Protein AF-A0A8V5FM09-F1 (afdb_monomer_lite)

Secondary structure (DSSP, 8-state):
------------EE--SSSTTPPB-S-TT--HHHHHHTT-EE---STTS-SEEPPEE-TT-------

pLDDT: mean 82.09, std 19.43, range [37.66, 98.56]

Organism: Melopsittacus undulatus (NCBI:txid13146)

Sequence (67 aa):
LQGMATFAGLSAKVCPADSRARINCGFPGITAKECEKKGCCFRSHPAGVPWCFYHQPCGHCTFSKGK

Structure (mmCIF, N/CA/C/O backbone):
data_AF-A0A8V5FM09-F1
#
_entry.id   AF-A0A8V5FM09-F1
#
loop_
_atom_site.group_PDB
_atom_site.id
_atom_site.type_symbol
_atom_site.label_atom_id
_atom_site.label_alt_id
_atom_site.label_comp_id
_atom_site.label_asym_id
_atom_site.label_entity_id
_atom_site.label_seq_id
_atom_site.pdbx_PDB_ins_code
_atom_site.Cartn_x
_atom_site.Cartn_y
_atom_site.Cartn_z
_atom_site.occupancy
_atom_site.B_iso_or_equiv
_atom_site.auth_seq_id
_atom_site.auth_comp_id
_atom_site.auth_asym_id
_atom_site.auth_atom_id
_atom_site.pdbx_PDB_model_num
ATOM 1 N N . LEU A 1 1 ? -32.346 27.881 5.307 1.00 49.34 1 LEU A N 1
ATOM 2 C CA . LEU A 1 1 ? -32.098 26.512 4.803 1.00 49.34 1 LEU A CA 1
ATOM 3 C C . LEU A 1 1 ? -31.069 26.572 3.682 1.00 49.34 1 LEU A C 1
ATOM 5 O O . LEU A 1 1 ? -31.445 26.804 2.546 1.00 49.34 1 LEU A O 1
ATOM 9 N N . GLN A 1 2 ? -29.788 26.391 3.997 1.00 37.66 2 GLN A N 1
ATOM 10 C CA . GLN A 1 2 ? -28.819 25.807 3.068 1.00 37.66 2 GLN A CA 1
ATOM 11 C C . GLN A 1 2 ? -27.570 25.474 3.896 1.00 37.66 2 GLN A C 1
ATOM 13 O O . GLN A 1 2 ? -26.763 26.344 4.210 1.00 37.66 2 GLN A O 1
ATOM 18 N N . GLY A 1 3 ? -27.484 24.228 4.368 1.00 44.94 3 GLY A N 1
ATOM 19 C CA . GLY A 1 3 ? -26.300 23.729 5.056 1.00 44.94 3 GLY A CA 1
ATOM 20 C C . GLY A 1 3 ? -25.173 23.618 4.040 1.00 44.94 3 GLY A C 1
ATOM 21 O O . GLY A 1 3 ? -25.141 22.677 3.253 1.00 44.94 3 GLY A O 1
ATOM 22 N N . MET A 1 4 ? -24.295 24.616 4.021 1.00 53.81 4 MET A N 1
ATOM 23 C CA . MET A 1 4 ? -23.072 24.597 3.230 1.00 53.81 4 MET A CA 1
ATOM 24 C C . MET A 1 4 ? -22.148 23.558 3.856 1.00 53.81 4 MET A C 1
ATOM 26 O O . MET A 1 4 ? -21.407 23.865 4.785 1.00 53.81 4 MET A O 1
ATOM 30 N N . ALA A 1 5 ? -22.228 22.310 3.393 1.00 55.91 5 ALA A N 1
ATOM 31 C CA . ALA A 1 5 ? -21.194 21.336 3.690 1.00 55.91 5 ALA A CA 1
ATOM 32 C C . ALA A 1 5 ? -19.876 21.917 3.165 1.00 55.91 5 ALA A C 1
ATOM 34 O O . ALA A 1 5 ? -19.685 22.081 1.960 1.00 55.91 5 ALA A O 1
ATOM 35 N N . THR A 1 6 ? -18.995 22.297 4.082 1.00 54.38 6 THR A N 1
ATOM 36 C CA . THR A 1 6 ? -17.621 22.693 3.809 1.00 54.38 6 THR A CA 1
ATOM 37 C C . THR A 1 6 ? -16.957 21.506 3.111 1.00 54.38 6 THR A C 1
ATOM 39 O O . THR A 1 6 ? -16.582 20.534 3.763 1.00 54.38 6 THR A O 1
ATOM 42 N N . PHE A 1 7 ? -16.855 21.530 1.778 1.00 55.59 7 PHE A N 1
ATOM 43 C CA . PHE A 1 7 ? -16.127 20.516 1.009 1.00 55.59 7 PHE A CA 1
ATOM 44 C C . PHE A 1 7 ? -14.621 20.726 1.208 1.00 55.59 7 PHE A C 1
ATOM 46 O O . PHE A 1 7 ? -13.890 21.126 0.304 1.00 55.59 7 PHE A O 1
ATOM 53 N N . ALA A 1 8 ? -14.152 20.496 2.429 1.00 52.25 8 ALA A N 1
ATOM 54 C CA . ALA A 1 8 ? -12.740 20.414 2.727 1.00 52.25 8 ALA A CA 1
ATOM 55 C C . ALA A 1 8 ? -12.187 19.134 2.078 1.00 52.25 8 ALA A C 1
ATOM 57 O O . ALA A 1 8 ? -12.469 18.026 2.522 1.00 52.25 8 ALA A O 1
ATOM 58 N N . GLY A 1 9 ? -11.412 19.290 1.004 1.00 52.19 9 GLY A N 1
ATOM 59 C CA . GLY A 1 9 ? -10.320 18.373 0.671 1.00 52.19 9 GLY A CA 1
ATOM 60 C C . GLY A 1 9 ? -10.660 16.895 0.447 1.00 52.19 9 GLY A C 1
ATOM 61 O O . GLY A 1 9 ? -9.960 16.037 0.984 1.00 52.19 9 GLY A O 1
ATOM 62 N N . LEU A 1 10 ? -11.635 16.559 -0.405 1.00 57.09 10 LEU A N 1
ATOM 63 C CA . LEU A 1 10 ? -11.783 15.183 -0.911 1.00 57.09 10 LEU A CA 1
ATOM 64 C C . LEU A 1 10 ? -10.674 14.845 -1.928 1.00 57.09 10 LEU A C 1
ATOM 66 O O . LEU A 1 10 ? -10.927 14.645 -3.114 1.00 57.09 10 LEU A O 1
ATOM 70 N N . SER A 1 11 ? -9.420 14.768 -1.474 1.00 63.47 11 SER A N 1
ATOM 71 C CA . SER A 1 11 ? -8.373 14.075 -2.227 1.00 63.47 11 SER A CA 1
ATOM 72 C C . SER A 1 11 ? -8.695 12.584 -2.181 1.00 63.47 11 SER A C 1
ATOM 74 O O . SER A 1 11 ? -8.359 11.892 -1.217 1.00 63.47 11 SER A O 1
ATOM 76 N N . ALA A 1 12 ? -9.406 12.099 -3.201 1.00 75.31 12 ALA A N 1
ATOM 77 C CA . ALA A 1 12 ? -9.726 10.686 -3.325 1.00 75.31 12 ALA A CA 1
ATOM 78 C C . ALA A 1 12 ? -8.424 9.873 -3.305 1.00 75.31 12 ALA A C 1
ATOM 80 O O . ALA A 1 12 ? -7.498 10.129 -4.079 1.00 75.31 12 ALA A O 1
ATOM 81 N N . LYS A 1 13 ? -8.339 8.914 -2.386 1.00 86.94 13 LYS A N 1
ATOM 82 C CA . LYS A 1 13 ? -7.224 7.974 -2.301 1.00 86.94 13 LYS A CA 1
ATOM 83 C C . LYS A 1 13 ? -7.544 6.792 -3.199 1.00 86.94 13 LYS A C 1
ATOM 85 O O . LYS A 1 13 ? -8.562 6.135 -3.008 1.00 86.94 13 LYS A O 1
ATOM 90 N N . VAL A 1 14 ? -6.688 6.538 -4.183 1.00 89.56 14 VAL A N 1
ATOM 91 C CA . VAL A 1 14 ? -6.863 5.430 -5.128 1.00 89.56 14 VAL A CA 1
ATOM 92 C C . VAL A 1 14 ? -5.679 4.482 -5.064 1.00 89.56 14 VAL A C 1
ATOM 94 O O . VAL A 1 14 ? -4.538 4.900 -4.857 1.00 89.56 14 VAL A O 1
ATOM 97 N N . CYS A 1 15 ? -5.949 3.195 -5.258 1.00 93.12 15 CYS A N 1
ATOM 98 C CA . CYS A 1 15 ? -4.900 2.205 -5.432 1.00 93.12 15 CYS A CA 1
ATOM 99 C C . CYS A 1 15 ? -4.372 2.282 -6.868 1.00 93.12 15 CYS A C 1
ATOM 101 O O . CYS A 1 15 ? -5.136 1.993 -7.793 1.00 93.12 15 CYS A O 1
ATOM 103 N N . PRO A 1 16 ? -3.100 2.669 -7.095 1.00 90.50 16 PRO A N 1
ATOM 104 C CA . PRO A 1 16 ? -2.550 2.720 -8.443 1.00 90.50 16 PRO A CA 1
ATOM 105 C C . PRO A 1 16 ? -2.620 1.337 -9.100 1.00 90.50 16 PRO A C 1
ATOM 107 O O 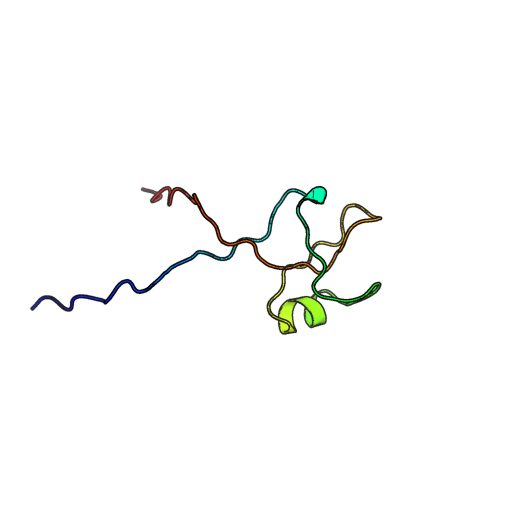. PRO A 1 16 ? -2.180 0.331 -8.537 1.00 90.50 16 PRO A O 1
ATOM 110 N N . ALA A 1 17 ? -3.198 1.290 -10.302 1.00 89.62 17 ALA A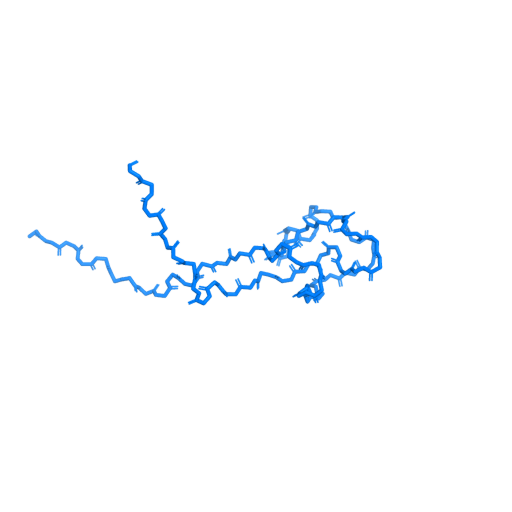 N 1
ATOM 111 C CA . ALA A 1 17 ? -3.293 0.058 -11.076 1.00 89.62 17 ALA A CA 1
ATOM 112 C C . ALA A 1 17 ? -1.923 -0.367 -11.622 1.00 89.62 17 ALA A C 1
ATOM 114 O O . ALA A 1 17 ? -1.610 -1.560 -11.612 1.00 89.62 17 ALA A O 1
ATOM 115 N N . ASP A 1 18 ? -1.116 0.607 -12.055 1.00 93.38 18 ASP A N 1
ATOM 116 C CA . ASP A 1 18 ? 0.236 0.374 -12.548 1.00 93.38 18 ASP A CA 1
ATOM 117 C C . ASP A 1 18 ? 1.161 -0.091 -11.418 1.00 93.38 18 ASP A C 1
ATOM 119 O O . ASP A 1 18 ? 1.279 0.543 -10.367 1.00 93.38 18 ASP A O 1
ATOM 123 N N . SER A 1 19 ? 1.826 -1.224 -11.633 1.00 94.50 19 SER A N 1
ATOM 124 C CA . SER A 1 19 ? 2.701 -1.830 -10.635 1.00 94.50 19 SER A CA 1
ATOM 125 C C . SER A 1 19 ? 4.019 -1.089 -10.449 1.00 94.50 19 SER A C 1
ATOM 127 O O . SER A 1 19 ? 4.620 -1.217 -9.384 1.00 94.50 19 SER A O 1
ATOM 129 N N . ARG A 1 20 ? 4.470 -0.324 -11.452 1.00 94.00 20 ARG A N 1
ATOM 130 C CA . ARG A 1 20 ? 5.723 0.445 -11.379 1.00 94.00 20 ARG A CA 1
ATOM 131 C C . ARG A 1 20 ? 5.560 1.722 -10.555 1.00 94.00 20 ARG A C 1
ATOM 133 O O . ARG A 1 20 ? 6.503 2.136 -9.895 1.00 94.00 20 ARG A O 1
ATOM 140 N N . ALA A 1 21 ? 4.355 2.286 -10.519 1.00 91.62 21 ALA A N 1
ATOM 141 C CA . ALA A 1 21 ? 3.999 3.419 -9.664 1.00 91.62 21 ALA A CA 1
ATOM 142 C C . ALA A 1 21 ? 3.799 3.060 -8.172 1.00 91.62 21 ALA A C 1
ATOM 144 O O . ALA A 1 21 ? 3.484 3.932 -7.358 1.00 91.62 21 ALA A O 1
ATOM 145 N N . ARG A 1 22 ? 3.928 1.783 -7.783 1.00 95.12 22 ARG A N 1
ATOM 146 C CA . ARG A 1 22 ? 3.703 1.344 -6.397 1.00 95.12 22 ARG A CA 1
ATOM 147 C C . ARG A 1 22 ? 4.859 1.751 -5.493 1.00 95.12 22 ARG A C 1
ATOM 149 O O . ARG A 1 22 ? 5.990 1.314 -5.677 1.00 95.12 22 ARG A O 1
ATOM 156 N N . ILE A 1 23 ? 4.538 2.499 -4.442 1.00 96.00 23 ILE A N 1
ATOM 157 C CA . ILE A 1 23 ? 5.478 2.862 -3.378 1.00 96.00 23 ILE A CA 1
ATOM 158 C C . ILE A 1 23 ? 5.227 1.938 -2.188 1.00 96.00 23 ILE A C 1
ATOM 160 O O . ILE A 1 23 ? 4.098 1.856 -1.708 1.00 96.00 23 ILE A O 1
ATOM 164 N N . ASN A 1 24 ? 6.263 1.233 -1.730 1.00 97.62 24 ASN A N 1
ATOM 165 C CA . ASN A 1 24 ? 6.158 0.228 -0.671 1.00 97.62 24 ASN A CA 1
ATOM 166 C C . ASN A 1 24 ? 5.609 0.821 0.647 1.00 97.62 24 ASN A C 1
ATOM 168 O O . ASN A 1 24 ? 6.107 1.840 1.114 1.00 97.62 24 ASN A O 1
ATOM 172 N N . CYS A 1 25 ? 4.603 0.163 1.236 1.00 98.19 25 CYS A N 1
ATOM 173 C CA . CYS A 1 25 ? 3.971 0.522 2.519 1.00 98.19 25 CYS A CA 1
ATOM 174 C C . CYS A 1 25 ? 4.068 -0.610 3.578 1.00 98.19 25 CYS A C 1
ATOM 176 O O . CYS A 1 25 ? 3.482 -0.556 4.663 1.00 98.19 25 CYS A O 1
ATOM 178 N N . GLY A 1 26 ? 4.799 -1.683 3.285 1.00 96.94 26 GLY A N 1
ATOM 179 C CA . GLY A 1 26 ? 4.836 -2.881 4.120 1.00 96.94 26 GLY A CA 1
ATOM 180 C C . GLY A 1 26 ? 6.196 -3.563 4.104 1.00 96.94 26 GLY A C 1
ATOM 181 O O . GLY A 1 26 ? 7.236 -2.921 4.034 1.00 96.94 26 GLY A O 1
ATOM 182 N N . PHE A 1 27 ? 6.188 -4.888 4.188 1.00 96.62 27 PHE A N 1
ATOM 183 C CA . PHE A 1 27 ? 7.391 -5.714 4.139 1.00 96.62 27 PHE A CA 1
ATOM 184 C C . PHE A 1 27 ? 7.141 -6.963 3.274 1.00 96.62 27 PHE A C 1
ATOM 186 O O . PHE A 1 27 ? 5.980 -7.321 3.043 1.00 96.62 27 PHE A O 1
ATOM 193 N N . PRO A 1 28 ? 8.190 -7.618 2.742 1.00 94.19 28 PRO A N 1
ATOM 194 C CA . PRO A 1 28 ? 8.038 -8.857 1.978 1.00 94.19 28 PRO A CA 1
ATOM 195 C C . PRO A 1 28 ? 7.297 -9.932 2.784 1.00 94.19 28 PRO A C 1
ATOM 197 O O . PRO A 1 28 ? 7.623 -10.171 3.941 1.00 94.19 28 PRO A O 1
ATOM 200 N N . GLY A 1 29 ? 6.296 -10.576 2.183 1.00 94.44 29 GLY A N 1
ATOM 201 C CA . GLY A 1 29 ? 5.489 -11.600 2.859 1.00 94.44 29 GLY A CA 1
ATOM 202 C C . GLY A 1 29 ? 4.361 -11.067 3.753 1.00 94.44 29 GLY A C 1
ATOM 203 O O . GLY A 1 29 ? 3.647 -11.870 4.348 1.00 94.44 29 GLY A O 1
ATOM 204 N N . ILE A 1 30 ? 4.152 -9.745 3.829 1.00 97.75 30 ILE A N 1
ATOM 205 C CA . ILE A 1 30 ? 2.995 -9.165 4.527 1.00 97.75 30 ILE A CA 1
ATOM 206 C C . ILE A 1 30 ? 1.677 -9.730 3.976 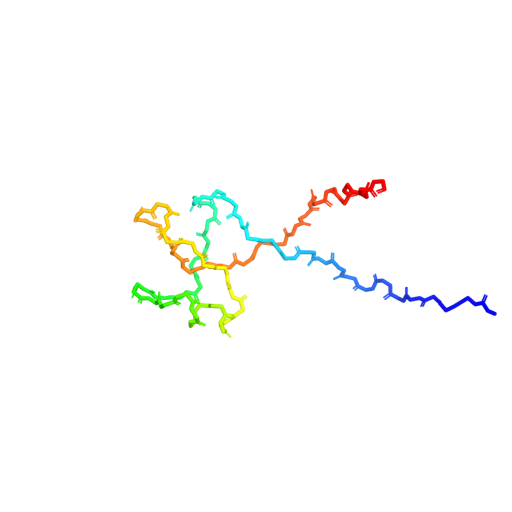1.00 97.75 30 ILE A C 1
ATOM 208 O O . ILE A 1 30 ? 1.492 -9.859 2.762 1.00 97.75 30 ILE A O 1
ATOM 212 N N . THR A 1 31 ? 0.739 -10.048 4.868 1.00 98.19 31 THR A N 1
ATOM 213 C CA . THR A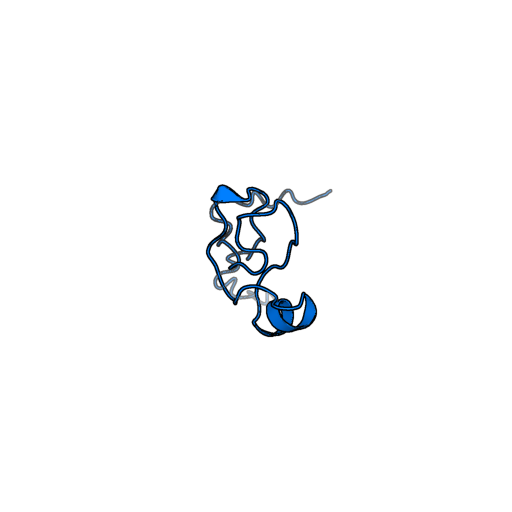 1 31 ? -0.594 -10.517 4.469 1.00 98.19 31 THR A CA 1
ATOM 214 C C . THR A 1 31 ? -1.459 -9.359 3.969 1.00 98.19 31 THR A C 1
ATOM 216 O O . THR A 1 31 ? -1.274 -8.209 4.376 1.00 98.19 31 THR A O 1
ATOM 219 N N . ALA A 1 32 ? -2.457 -9.660 3.132 1.00 98.00 32 ALA A N 1
ATOM 220 C CA . ALA A 1 32 ? -3.427 -8.663 2.669 1.00 98.00 32 ALA A CA 1
ATOM 221 C C . ALA A 1 32 ? -4.082 -7.917 3.841 1.00 98.00 32 ALA A C 1
ATOM 223 O O . ALA A 1 32 ? -4.045 -6.692 3.905 1.00 98.00 32 ALA A O 1
ATOM 224 N N . LYS A 1 33 ? -4.557 -8.673 4.838 1.00 98.50 33 LYS A N 1
ATOM 225 C CA . LYS A 1 33 ? -5.211 -8.142 6.039 1.00 98.50 33 LYS A CA 1
ATOM 226 C C . LYS A 1 33 ? -4.321 -7.178 6.821 1.00 98.50 33 LYS A C 1
ATOM 228 O O . LYS A 1 33 ? -4.805 -6.183 7.350 1.00 98.50 33 LYS 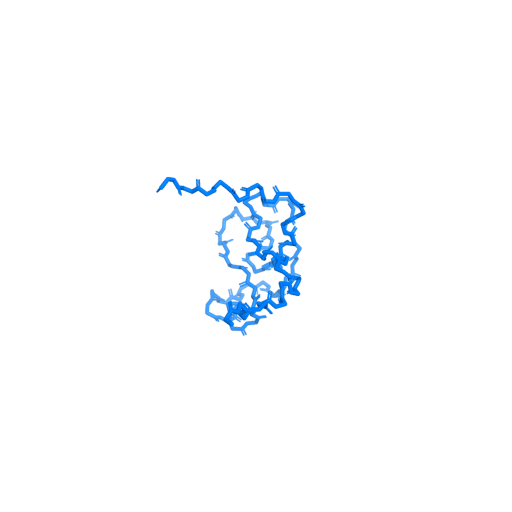A O 1
ATOM 233 N N . GLU A 1 34 ? -3.033 -7.475 6.945 1.00 98.44 34 GLU A N 1
ATOM 234 C CA . GLU A 1 34 ? -2.104 -6.636 7.705 1.00 98.44 34 GLU A CA 1
ATOM 235 C C . GLU A 1 34 ? -1.714 -5.368 6.938 1.00 98.44 34 GLU A C 1
ATOM 237 O O . GLU A 1 34 ? -1.601 -4.294 7.531 1.00 98.44 34 GLU A O 1
ATOM 242 N N . CYS A 1 35 ? -1.602 -5.467 5.612 1.00 98.56 35 CYS A N 1
ATOM 243 C CA . CYS A 1 35 ? -1.432 -4.308 4.743 1.00 98.56 35 CYS A CA 1
ATOM 244 C C . CYS A 1 35 ? -2.649 -3.369 4.777 1.00 98.56 35 CYS A C 1
ATOM 246 O O . CYS A 1 35 ? -2.503 -2.157 4.937 1.00 98.56 35 CYS A O 1
ATOM 248 N N . GLU A 1 36 ? -3.857 -3.921 4.681 1.00 96.62 36 GLU A N 1
ATOM 249 C CA . GLU A 1 36 ? -5.101 -3.147 4.717 1.00 96.62 36 GLU A CA 1
ATOM 250 C C . GLU A 1 36 ? -5.318 -2.496 6.088 1.00 96.62 36 GLU A C 1
ATOM 252 O O . GLU A 1 36 ? -5.714 -1.334 6.164 1.00 96.62 36 GLU A O 1
ATOM 257 N N . LYS A 1 37 ? -4.957 -3.182 7.184 1.00 98.06 37 LYS A N 1
ATOM 258 C CA . LYS A 1 37 ? -4.943 -2.595 8.538 1.00 98.06 37 LYS A CA 1
ATOM 259 C C . LYS A 1 37 ? -4.000 -1.397 8.672 1.00 98.06 37 LYS A C 1
ATOM 261 O O . LYS A 1 37 ? -4.256 -0.529 9.501 1.00 98.06 37 LYS A O 1
ATOM 266 N N . LYS A 1 38 ? -2.930 -1.330 7.872 1.00 97.12 38 LYS A N 1
ATOM 267 C CA . LYS A 1 38 ? -2.041 -0.157 7.783 1.00 97.12 38 LYS A CA 1
ATOM 268 C C . LYS A 1 38 ? -2.644 0.991 6.960 1.00 97.12 38 LYS A C 1
ATOM 270 O O . LYS A 1 38 ? -2.015 2.038 6.850 1.00 97.12 38 LYS A O 1
ATOM 275 N N . GLY A 1 39 ? -3.835 0.816 6.383 1.00 95.94 39 GLY A N 1
ATOM 276 C CA . GLY A 1 39 ? -4.480 1.810 5.523 1.00 95.94 39 GLY A CA 1
ATOM 277 C C . GLY A 1 39 ? -3.870 1.879 4.122 1.00 95.94 39 GLY A C 1
ATOM 278 O O . GLY A 1 39 ? -3.890 2.936 3.488 1.00 95.94 39 GLY A O 1
ATOM 279 N N . CYS A 1 40 ? -3.300 0.772 3.643 1.00 97.75 40 CYS A N 1
ATOM 280 C CA . CYS A 1 40 ? -2.631 0.679 2.350 1.00 97.75 40 CYS A CA 1
ATOM 281 C C . CYS A 1 40 ? -3.323 -0.302 1.403 1.00 97.75 40 CYS A C 1
ATOM 283 O O . CYS A 1 40 ? -4.158 -1.109 1.803 1.00 97.75 40 CYS A O 1
ATOM 285 N N . CYS A 1 41 ? -2.973 -0.203 0.125 1.00 97.38 41 CYS A N 1
ATOM 286 C CA . CYS A 1 41 ? -3.472 -1.076 -0.924 1.00 97.38 41 CYS A CA 1
ATOM 287 C C . CYS A 1 41 ? -2.700 -2.391 -0.939 1.00 97.38 41 CYS A C 1
ATOM 289 O O . CYS A 1 41 ? -1.469 -2.386 -0.823 1.00 97.38 41 CYS A O 1
ATOM 291 N N . PHE A 1 42 ? -3.404 -3.498 -1.180 1.00 97.88 42 PHE A N 1
ATOM 292 C CA . PHE A 1 42 ? -2.788 -4.803 -1.375 1.00 97.88 42 PHE A CA 1
ATOM 293 C C . PHE A 1 42 ? -3.098 -5.386 -2.756 1.00 97.88 42 PHE A C 1
ATOM 295 O O . PHE A 1 42 ? -4.253 -5.460 -3.172 1.00 97.88 42 PHE A O 1
ATOM 302 N N . ARG A 1 43 ? -2.063 -5.829 -3.480 1.00 97.00 43 ARG A N 1
ATOM 303 C CA . ARG A 1 43 ? -2.213 -6.574 -4.740 1.00 97.00 43 ARG A CA 1
ATOM 304 C C . ARG A 1 43 ? -0.999 -7.466 -4.986 1.00 97.00 43 ARG A C 1
ATOM 306 O O . ARG A 1 43 ? 0.068 -6.981 -5.366 1.00 97.00 43 ARG A O 1
ATOM 313 N N . SER A 1 44 ? -1.181 -8.774 -4.833 1.00 95.81 44 SER A N 1
ATOM 314 C CA . SER A 1 44 ? -0.130 -9.801 -4.922 1.00 95.81 44 SER A CA 1
ATOM 315 C C . SER A 1 44 ? 0.266 -10.184 -6.356 1.00 95.81 44 SER A C 1
ATOM 317 O O . SER A 1 44 ? 0.489 -11.352 -6.666 1.00 95.81 44 SER A O 1
ATOM 319 N N . HIS A 1 45 ? 0.306 -9.204 -7.261 1.00 95.19 45 HIS A N 1
ATOM 320 C CA . HIS A 1 45 ? 0.725 -9.378 -8.652 1.00 95.19 45 HIS A CA 1
ATOM 321 C C . HIS A 1 45 ? 1.152 -8.033 -9.274 1.00 95.19 45 HIS A C 1
ATOM 323 O O . HIS A 1 45 ? 0.506 -7.016 -8.977 1.00 95.19 45 HIS A O 1
ATOM 329 N N . PRO A 1 46 ? 2.157 -8.001 -10.173 1.00 94.69 46 PRO A N 1
ATOM 330 C CA . PRO A 1 46 ? 3.092 -9.086 -10.503 1.00 94.69 46 PRO A CA 1
ATOM 331 C C . PRO A 1 46 ? 4.066 -9.394 -9.351 1.00 94.69 46 PRO A C 1
ATOM 333 O O . PRO A 1 46 ? 4.028 -8.761 -8.296 1.00 94.69 46 PRO A O 1
ATOM 336 N N . ALA A 1 47 ? 4.912 -10.409 -9.519 1.00 93.94 47 ALA A N 1
ATOM 337 C CA . ALA A 1 47 ? 6.045 -10.633 -8.620 1.00 93.94 47 ALA A CA 1
ATOM 338 C C . ALA A 1 47 ? 7.127 -9.554 -8.833 1.00 93.94 47 ALA A C 1
ATOM 340 O O . ALA A 1 47 ? 7.143 -8.877 -9.859 1.00 93.94 47 ALA A O 1
ATOM 341 N N . GLY A 1 48 ? 8.028 -9.385 -7.861 1.00 94.44 48 GLY A N 1
ATOM 342 C CA . GLY A 1 48 ? 9.143 -8.432 -7.965 1.00 94.44 48 GLY A CA 1
ATOM 343 C C . GLY A 1 48 ? 8.770 -6.957 -7.761 1.00 94.44 48 GLY A C 1
ATOM 344 O O . GLY A 1 48 ? 9.610 -6.086 -7.956 1.00 94.44 48 GLY A O 1
ATOM 345 N N . VAL A 1 49 ? 7.535 -6.663 -7.347 1.00 95.94 49 VAL A N 1
ATOM 346 C CA . VAL A 1 49 ? 7.065 -5.314 -6.986 1.00 95.94 49 VAL A CA 1
ATOM 347 C C . VAL A 1 49 ? 6.432 -5.322 -5.591 1.00 95.94 49 VAL A C 1
ATOM 349 O O . VAL A 1 49 ? 6.033 -6.387 -5.111 1.00 95.94 49 VAL A O 1
ATOM 352 N N . PRO A 1 50 ? 6.275 -4.162 -4.930 1.00 97.62 50 PRO A N 1
ATOM 353 C CA . PRO A 1 50 ? 5.557 -4.091 -3.665 1.00 97.62 50 PRO A CA 1
ATOM 354 C C . PRO A 1 50 ? 4.121 -4.615 -3.795 1.00 97.62 50 PRO A C 1
ATOM 356 O O . PRO A 1 50 ? 3.331 -4.149 -4.624 1.00 97.62 50 PRO A O 1
ATOM 359 N N . TRP A 1 51 ? 3.779 -5.590 -2.956 1.00 97.44 51 TRP A N 1
ATOM 360 C CA . TRP A 1 51 ? 2.410 -6.099 -2.842 1.00 97.44 51 TRP A CA 1
ATOM 361 C C . TRP A 1 51 ? 1.571 -5.277 -1.878 1.00 97.44 51 TRP A C 1
ATOM 363 O O . TRP A 1 51 ? 0.378 -5.143 -2.108 1.00 97.44 51 TRP A O 1
ATOM 373 N N . CYS A 1 52 ? 2.205 -4.680 -0.866 1.00 98.50 52 CYS A N 1
ATOM 374 C CA . CYS A 1 52 ? 1.611 -3.664 -0.011 1.00 98.50 52 CYS A CA 1
ATOM 375 C C . CYS A 1 52 ? 2.172 -2.289 -0.369 1.00 98.50 52 CYS A C 1
ATOM 377 O O . CYS A 1 52 ? 3.388 -2.076 -0.292 1.00 98.50 52 CYS A O 1
ATOM 379 N N . PHE A 1 53 ? 1.307 -1.365 -0.776 1.00 97.88 53 PHE A N 1
ATOM 380 C CA . PHE A 1 53 ? 1.721 -0.069 -1.310 1.00 97.88 53 PHE A CA 1
ATOM 381 C C . PHE A 1 53 ? 0.764 1.061 -0.941 1.00 97.88 53 PHE A C 1
ATOM 383 O O . PHE A 1 53 ? -0.414 0.840 -0.661 1.00 97.88 53 PHE A O 1
ATOM 390 N N . TYR A 1 54 ? 1.284 2.286 -0.931 1.00 96.81 54 TYR A N 1
ATOM 391 C CA . TYR A 1 54 ? 0.497 3.467 -0.595 1.00 96.81 54 TYR A CA 1
ATOM 392 C C . TYR A 1 54 ? -0.573 3.768 -1.648 1.00 96.81 54 TYR A C 1
ATOM 394 O O . TYR A 1 54 ? -0.386 3.555 -2.850 1.00 96.81 54 TYR A O 1
ATOM 402 N N . HIS A 1 55 ? -1.674 4.348 -1.177 1.00 93.75 55 HIS A N 1
ATOM 403 C CA . HIS A 1 55 ? -2.626 5.043 -2.029 1.00 93.75 55 HIS A CA 1
ATOM 404 C C . HIS A 1 55 ? -1.966 6.257 -2.682 1.00 93.75 55 HIS A C 1
ATOM 406 O O . HIS A 1 55 ? -1.196 6.975 -2.040 1.00 93.75 55 HIS A O 1
ATOM 412 N N . GLN A 1 56 ? -2.339 6.542 -3.923 1.00 87.88 56 GLN A N 1
ATOM 413 C CA . GLN A 1 56 ? -1.973 7.790 -4.579 1.00 87.88 56 GLN A CA 1
ATOM 414 C C . GLN A 1 56 ? -3.103 8.814 -4.405 1.00 87.88 56 GLN A C 1
ATOM 416 O O . GLN A 1 56 ? -4.282 8.437 -4.415 1.00 87.88 56 GLN A O 1
ATOM 421 N N . PRO A 1 57 ? -2.777 10.106 -4.209 1.00 80.50 57 PRO A N 1
ATOM 422 C CA . PRO A 1 57 ? -3.773 11.156 -4.314 1.00 80.50 57 PRO A CA 1
ATOM 423 C C . PRO A 1 57 ? -4.271 11.181 -5.755 1.00 80.50 57 PRO A C 1
ATOM 425 O O . PRO A 1 57 ? -3.482 11.287 -6.695 1.00 80.50 57 PRO A O 1
ATOM 428 N N . CYS A 1 58 ? -5.580 11.083 -5.943 1.00 68.94 58 CYS A N 1
ATOM 429 C CA . CYS A 1 58 ? -6.130 11.217 -7.271 1.00 68.94 58 CYS A CA 1
ATOM 430 C C . CYS A 1 58 ? -6.137 12.693 -7.680 1.00 68.94 58 CYS A C 1
ATOM 432 O O . CYS A 1 58 ? -7.092 13.416 -7.408 1.00 68.94 58 CYS A O 1
ATOM 434 N N . GLY A 1 59 ? -5.040 13.145 -8.295 1.00 64.19 59 GLY A N 1
ATOM 435 C CA . GLY A 1 59 ? -4.873 14.530 -8.749 1.00 64.19 59 GLY A CA 1
ATOM 436 C C . GLY A 1 59 ? -5.875 14.930 -9.833 1.00 64.19 59 GLY A C 1
ATOM 437 O O . GLY A 1 59 ? -6.301 16.074 -9.859 1.00 64.19 59 GLY A O 1
ATOM 438 N N . HIS A 1 60 ? -6.312 13.969 -10.656 1.00 55.62 60 HIS A N 1
ATOM 439 C CA . HIS A 1 60 ? -7.337 14.129 -11.692 1.00 55.62 60 HIS A CA 1
ATOM 440 C C . HIS A 1 60 ? -8.225 12.879 -11.787 1.00 55.62 60 HIS A C 1
ATOM 442 O O . HIS A 1 60 ? -8.384 12.292 -12.856 1.00 55.62 60 HIS A O 1
ATOM 448 N N . CYS A 1 61 ? -8.820 12.436 -10.677 1.00 56.97 61 CYS A N 1
ATOM 449 C CA . CYS A 1 61 ? -10.018 11.607 -10.814 1.00 56.97 61 CYS A CA 1
ATOM 450 C C . CYS A 1 61 ? -11.091 12.548 -11.336 1.00 56.97 61 CYS A C 1
ATOM 452 O O . CYS A 1 61 ? -11.682 13.298 -10.558 1.00 56.97 61 CYS A O 1
ATOM 454 N N . THR A 1 62 ? -11.331 12.557 -12.646 1.00 59.34 62 THR A N 1
ATOM 455 C CA . THR A 1 62 ? -12.594 13.086 -13.137 1.00 59.34 62 THR A CA 1
ATOM 456 C C . THR A 1 62 ? -13.662 12.218 -12.487 1.00 59.34 62 THR A C 1
ATOM 458 O O . THR A 1 62 ? -13.802 11.034 -12.790 1.00 59.34 62 THR A O 1
ATOM 461 N N . PHE A 1 63 ? -14.358 12.778 -11.494 1.00 55.16 63 PHE A N 1
ATOM 462 C CA . PHE A 1 63 ? -15.591 12.204 -10.988 1.00 55.16 63 PHE A CA 1
ATOM 463 C C . PHE A 1 63 ? -16.535 12.159 -12.185 1.00 55.16 63 PHE A C 1
ATOM 465 O O . PHE A 1 63 ? -17.254 13.117 -12.465 1.00 55.16 63 PHE A O 1
ATOM 472 N N . SER A 1 64 ? -16.496 11.062 -12.935 1.00 57.41 64 SER A N 1
ATOM 473 C CA . SER A 1 64 ? -17.577 10.703 -13.828 1.00 57.41 64 SER A CA 1
ATOM 474 C C . SER A 1 64 ? -18.741 10.448 -12.888 1.00 57.41 64 SER A C 1
ATOM 476 O O . SER A 1 64 ? -18.869 9.359 -12.333 1.00 57.41 64 SER A O 1
ATOM 478 N N . LYS A 1 65 ? -19.519 11.498 -12.604 1.00 54.03 65 LYS A N 1
ATOM 479 C CA . LYS A 1 65 ? -20.873 11.358 -12.085 1.00 54.03 65 LYS A CA 1
ATOM 480 C C . LYS A 1 65 ? -21.536 10.373 -13.040 1.00 54.03 65 LYS A C 1
ATOM 482 O O . LYS A 1 65 ? -21.831 10.723 -14.181 1.00 54.03 65 LYS A O 1
ATOM 487 N N . GLY A 1 66 ? -21.650 9.119 -12.608 1.00 55.69 66 GLY A N 1
ATOM 488 C CA . GLY A 1 66 ? -22.575 8.189 -13.225 1.00 55.69 66 GLY A CA 1
ATOM 489 C C . GLY A 1 66 ? -23.939 8.870 -13.234 1.00 55.69 66 GLY A C 1
ATOM 490 O O . GLY A 1 66 ? -24.272 9.567 -12.272 1.00 55.69 66 GLY A O 1
ATOM 491 N N . LYS A 1 67 ? -24.641 8.753 -14.362 1.00 40.59 67 LYS A N 1
ATOM 492 C CA . LYS A 1 67 ? -26.044 9.155 -14.476 1.00 40.59 67 LYS A CA 1
ATOM 493 C C . LYS A 1 67 ? -26.870 8.60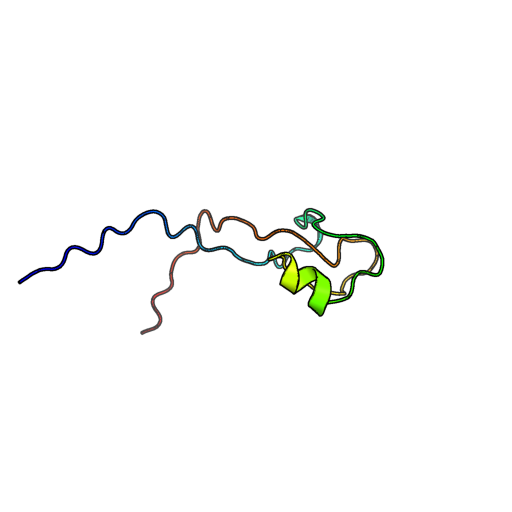2 -13.322 1.00 40.59 67 LYS A C 1
ATOM 495 O O . LYS A 1 67 ? -26.604 7.442 -12.935 1.00 40.59 67 LYS A O 1
#

Radius of gyration: 15.66 Å; chains: 1; bounding box: 41×38×23 Å

Foldseek 3Di:
DDPPPPPPDCQPFADDPDQVPFDAPDDPPDDQVRLVVSVFAADPDDPPGHRRGGTDRCPDPPPPPDD

InterPro domains:
  IPR000519 P-type trefoil domain [PF00088] (15-55)
  IPR000519 P-type trefoil domain [PS51448] (13-56)
  IPR000519 P-type trefoil domain [SM00018] (13-59)
  IPR000519 P-type trefoil domain [cd00111] (15-54)
  IPR017957 P-type trefoil, conserved site [PS00025] (22-42)
  IPR017994 P-type trefoil, chordata [PR00680] (19-31)
  IPR017994 P-type trefoil, chordata [PR00680] (31-43)
  IPR017994 P-type trefoil, chordata [PR00680] (43-55)
  IPR017994 P-type trefoil, chordata [PTHR13826] (10-63)
  IPR044913 P-type trefoil domain superfamily [G3DSA:4.10.110.10] (6-63)
  IPR044913 P-type trefoil domain superfamily [SSF57492] (12-61)